Protein AF-A0A819PFB0-F1 (afdb_monomer_lite)

Radius of gyration: 27.91 Å; chains: 1; bounding box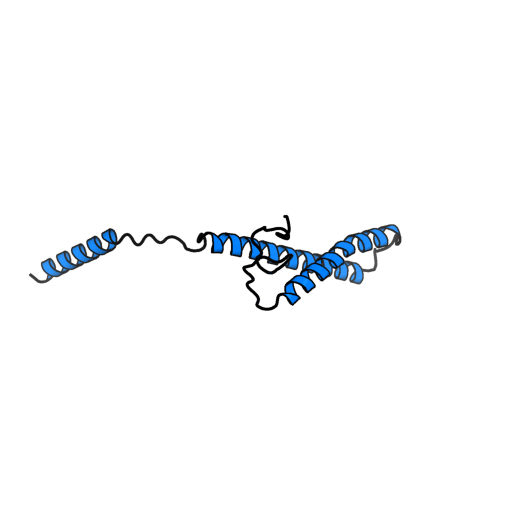: 42×42×91 Å

Sequence (121 aa):
MDWGFFDQHAGENWFLRDEIVYPRRLYYYLVIIINFFLRYSWIIRVYLYIQINYIEHLELIVFIFALLESLRRFIWNFFRLENEHLNNCGQFRAVRDISVNPRRLLISTTESEHLLNEHVS

Foldseek 3Di:
DPLQQCDVPCPPDNGDRVDDPDPDPVVVVVLVVLLVVLVCLVVVVVVCVVVPVDPVPCVVVVVVNVVSVVVSVVSVVVSVVVVVVCVCVVVVVVDPPPPPPVVVVVVVVVVVVVVVVVVVD

Secondary structure (DSSP, 8-state):
---STT-TT--S-TTS-S--SSS-HHHHHHHHHHHHHHTTHHHHHHHHHHH-S--TT-HHHHHHHHHHHHHHHHHHHHHHHHHHHHHHHTTTTTS------HHHHHHHHHHHHHHHHHHH-

pLDDT: mean 71.71, std 12.77, range [48.03, 91.12]

Structure (mmCIF, N/CA/C/O backbone):
data_AF-A0A819PFB0-F1
#
_entry.id   AF-A0A819PFB0-F1
#
loop_
_atom_site.group_PDB
_atom_site.id
_atom_site.type_symbol
_atom_site.label_atom_id
_atom_site.label_alt_id
_atom_site.label_comp_id
_atom_site.label_asym_id
_atom_site.label_entity_id
_atom_site.label_seq_id
_atom_site.pdbx_PDB_ins_code
_atom_site.Cartn_x
_atom_site.Cartn_y
_atom_site.Cartn_z
_atom_site.occupancy
_atom_site.B_iso_or_equiv
_atom_site.auth_seq_id
_atom_site.auth_comp_id
_atom_site.auth_asym_id
_atom_site.auth_atom_id
_atom_site.pdbx_PDB_model_num
ATOM 1 N N . MET A 1 1 ? 2.906 -13.594 6.620 1.00 48.12 1 MET A N 1
ATOM 2 C CA . MET A 1 1 ? 1.956 -12.586 7.127 1.00 48.12 1 MET A CA 1
ATOM 3 C C . MET A 1 1 ? 0.661 -12.857 6.425 1.00 48.12 1 MET A C 1
ATOM 5 O O . MET A 1 1 ? 0.484 -12.446 5.281 1.00 48.12 1 MET A O 1
ATOM 9 N N . ASP A 1 2 ? -0.170 -13.642 7.083 1.00 48.34 2 ASP A N 1
ATOM 10 C CA . ASP A 1 2 ? -1.516 -13.895 6.611 1.00 48.34 2 ASP A CA 1
ATOM 11 C C . ASP A 1 2 ? -2.272 -12.584 6.785 1.00 48.34 2 ASP A C 1
ATOM 13 O O . ASP A 1 2 ? -2.147 -11.921 7.813 1.00 48.34 2 ASP A O 1
ATOM 17 N N . TRP A 1 3 ? -2.965 -12.141 5.743 1.00 57.62 3 TRP A N 1
ATOM 18 C CA . TRP A 1 3 ? -3.581 -10.811 5.670 1.00 57.62 3 TRP A CA 1
ATOM 19 C C . TRP A 1 3 ? -4.743 -10.626 6.669 1.00 57.62 3 TRP A C 1
ATOM 21 O O . TRP A 1 3 ? -5.515 -9.686 6.542 1.00 57.62 3 TRP A O 1
ATOM 31 N N . GLY A 1 4 ? -4.924 -11.537 7.631 1.00 54.62 4 GLY A N 1
ATOM 32 C CA . GLY A 1 4 ? -6.074 -11.531 8.534 1.00 54.62 4 GLY A CA 1
ATOM 33 C C . GLY A 1 4 ? -7.410 -11.719 7.811 1.00 54.62 4 GLY A C 1
ATOM 34 O O . GLY A 1 4 ? -8.452 -11.512 8.416 1.00 54.62 4 GLY A O 1
ATOM 35 N N . PHE A 1 5 ? -7.397 -12.136 6.537 1.00 53.53 5 PHE A N 1
ATOM 36 C CA . PHE A 1 5 ? -8.594 -12.308 5.704 1.00 53.53 5 PHE A CA 1
ATOM 37 C C . PHE A 1 5 ? -9.577 -13.374 6.207 1.00 53.53 5 PHE A C 1
ATOM 39 O O . PHE A 1 5 ? -10.648 -13.522 5.634 1.00 53.53 5 PHE A O 1
ATOM 46 N N . PHE A 1 6 ? -9.224 -14.110 7.260 1.00 50.09 6 PHE A N 1
ATOM 47 C CA . PHE A 1 6 ? -10.015 -15.204 7.815 1.00 50.09 6 PHE A CA 1
ATOM 48 C C . PHE A 1 6 ? -10.021 -15.177 9.345 1.00 50.09 6 PHE A C 1
ATOM 50 O O . PHE A 1 6 ? -9.941 -16.222 9.986 1.00 50.09 6 PHE A O 1
ATOM 57 N N . ASP A 1 7 ? -10.069 -13.989 9.949 1.00 52.03 7 ASP A N 1
ATOM 58 C CA . ASP A 1 7 ? -10.326 -13.917 11.385 1.00 52.03 7 ASP A CA 1
ATOM 59 C C . ASP A 1 7 ? -11.805 -14.259 11.632 1.00 52.03 7 ASP A C 1
ATOM 61 O O . ASP A 1 7 ? -12.710 -13.589 11.137 1.00 52.03 7 ASP A O 1
ATOM 65 N N . GLN A 1 8 ? -12.054 -15.344 12.366 1.00 50.16 8 GLN A N 1
ATOM 66 C CA . GLN A 1 8 ? -13.384 -15.944 12.571 1.00 50.16 8 GLN A CA 1
ATOM 67 C C . GLN A 1 8 ? -14.339 -15.062 13.407 1.00 50.16 8 GLN A C 1
ATOM 69 O O . GLN A 1 8 ? -15.493 -15.426 13.613 1.00 50.16 8 GLN A O 1
ATOM 74 N N . HIS A 1 9 ? -13.846 -13.910 13.873 1.00 48.03 9 HIS A N 1
ATOM 75 C CA . HIS A 1 9 ? -14.554 -12.879 14.635 1.00 48.03 9 HIS A CA 1
ATOM 76 C C . HIS A 1 9 ? -14.764 -11.586 13.820 1.00 48.03 9 HIS A C 1
ATOM 78 O O . HIS A 1 9 ? -14.856 -10.506 14.392 1.00 48.03 9 HIS A O 1
ATOM 84 N N . ALA A 1 10 ? -14.780 -11.658 12.487 1.00 51.56 10 ALA A N 1
ATOM 85 C CA . ALA A 1 10 ? -15.223 -10.556 11.637 1.00 51.56 10 ALA A CA 1
ATOM 86 C C . ALA A 1 10 ? -16.752 -10.624 11.514 1.00 51.56 10 ALA A C 1
ATOM 88 O O . ALA A 1 10 ? -17.251 -11.476 10.788 1.00 51.56 10 ALA A O 1
ATOM 89 N N . GLY A 1 11 ? -17.496 -9.790 12.244 1.00 59.19 11 GLY A N 1
ATOM 90 C CA . GLY A 1 11 ? -18.961 -9.800 12.294 1.00 59.19 11 GLY A CA 1
ATOM 91 C C . GLY A 1 11 ? -19.648 -9.760 10.920 1.00 59.19 11 GLY A C 1
ATOM 92 O O . GLY A 1 11 ? -19.948 -10.793 10.331 1.00 59.19 11 GLY A O 1
ATOM 93 N N . GLU A 1 12 ? -19.962 -8.569 10.397 1.00 53.50 12 GLU A N 1
ATOM 94 C CA . GLU A 1 12 ? -20.710 -8.414 9.126 1.00 53.50 12 GLU A CA 1
ATOM 95 C C . GLU A 1 12 ? -19.815 -8.309 7.875 1.00 53.50 12 GLU A C 1
ATOM 97 O O . GLU A 1 12 ? -20.304 -8.189 6.749 1.00 53.50 12 GLU A O 1
ATOM 102 N N . ASN A 1 13 ? -18.493 -8.304 8.041 1.00 51.66 13 ASN A N 1
ATOM 103 C CA . ASN A 1 13 ? -17.553 -8.076 6.949 1.00 51.66 13 ASN A CA 1
ATOM 104 C C . ASN A 1 13 ? -16.909 -9.388 6.506 1.00 51.66 13 ASN A C 1
ATOM 106 O O . ASN A 1 13 ? -16.040 -9.914 7.187 1.00 51.66 13 ASN A O 1
ATOM 110 N N . TRP A 1 14 ? -17.265 -9.858 5.307 1.00 48.69 14 TRP A N 1
ATOM 111 C CA . TRP A 1 14 ? -16.816 -11.146 4.751 1.00 48.69 14 TRP A CA 1
ATOM 112 C C . TRP A 1 14 ? -15.276 -11.300 4.683 1.00 48.69 14 TRP A C 1
ATOM 114 O O . TRP A 1 14 ? -14.782 -12.417 4.621 1.00 48.69 14 TRP A O 1
ATOM 124 N N . PHE A 1 15 ? -14.492 -10.215 4.728 1.00 54.66 15 PHE A N 1
ATOM 125 C CA . PHE A 1 15 ? -13.024 -10.278 4.626 1.00 54.66 15 PHE A CA 1
ATOM 126 C C . PHE A 1 15 ? -12.268 -9.163 5.377 1.00 54.66 15 PHE A C 1
ATOM 128 O O . PHE A 1 15 ? -11.065 -9.006 5.182 1.00 54.66 15 PHE A O 1
ATOM 135 N N . LEU A 1 16 ? -12.938 -8.351 6.203 1.00 57.59 16 LEU A N 1
ATOM 136 C CA . LEU A 1 16 ? -12.322 -7.195 6.874 1.00 57.59 16 LEU A CA 1
ATOM 137 C C . LEU A 1 16 ? -12.471 -7.318 8.395 1.00 57.59 16 LEU A C 1
ATOM 139 O O . LEU A 1 16 ? -13.555 -7.645 8.867 1.00 57.59 16 LEU A O 1
ATOM 143 N N . ARG A 1 17 ? -11.398 -7.030 9.146 1.00 61.28 17 ARG A N 1
ATOM 144 C CA . ARG A 1 17 ? -11.392 -7.000 10.622 1.00 61.28 17 ARG A CA 1
ATOM 145 C C . ARG A 1 17 ? -12.481 -6.040 11.141 1.00 61.28 17 ARG A C 1
ATOM 147 O O . ARG A 1 17 ? -12.718 -5.002 10.524 1.00 61.28 17 ARG A O 1
ATOM 154 N N . ASP A 1 18 ? -13.128 -6.386 12.257 1.00 53.66 18 ASP A N 1
ATOM 155 C CA . ASP A 1 18 ? -14.240 -5.598 12.824 1.00 53.66 18 ASP A CA 1
ATOM 156 C C . ASP A 1 18 ? -13.803 -4.223 13.353 1.00 53.66 18 ASP A C 1
ATOM 158 O O . ASP A 1 18 ? -14.533 -3.240 13.216 1.00 53.66 18 ASP A O 1
ATOM 162 N N . GLU A 1 19 ? -12.584 -4.122 13.887 1.00 55.34 19 GLU A N 1
ATOM 163 C CA . GLU A 1 19 ? -11.995 -2.844 14.280 1.00 55.34 19 GLU A CA 1
ATOM 164 C C . GLU A 1 19 ? -11.251 -2.213 13.103 1.00 55.34 19 GLU A C 1
ATOM 166 O O . GLU A 1 19 ? -10.138 -2.606 12.750 1.00 55.34 19 GLU A O 1
ATOM 171 N N . ILE A 1 20 ? -11.892 -1.221 12.490 1.00 63.09 20 ILE A N 1
ATOM 172 C CA . ILE A 1 20 ? -11.338 -0.407 11.409 1.00 63.09 20 ILE A CA 1
ATOM 173 C C . ILE A 1 20 ? -11.148 1.022 11.909 1.00 63.09 20 ILE A C 1
ATOM 175 O O . ILE A 1 20 ? -12.100 1.671 12.336 1.00 63.09 20 ILE A O 1
ATOM 179 N N . VAL A 1 21 ? -9.923 1.545 11.791 1.00 62.34 21 VAL A N 1
ATOM 180 C CA . VAL A 1 21 ? -9.589 2.933 12.172 1.00 62.34 21 VAL A CA 1
ATOM 181 C C . VAL A 1 21 ? -10.276 3.952 11.250 1.00 62.34 21 VAL A C 1
ATOM 183 O O . VAL A 1 21 ? -10.553 5.083 11.649 1.00 62.34 21 VAL A O 1
ATOM 186 N N . TYR A 1 22 ? -10.591 3.552 10.012 1.00 58.06 22 TYR A N 1
ATOM 187 C CA . TYR A 1 22 ? -11.188 4.420 8.997 1.00 58.06 22 TYR A CA 1
ATOM 188 C C . TYR A 1 22 ? -12.652 4.059 8.698 1.00 58.06 22 TYR A C 1
ATOM 190 O O . TYR A 1 22 ? -12.963 2.891 8.462 1.00 58.06 22 TYR A O 1
ATOM 198 N N . PRO A 1 23 ? -13.550 5.056 8.576 1.00 57.78 23 PRO A N 1
ATOM 199 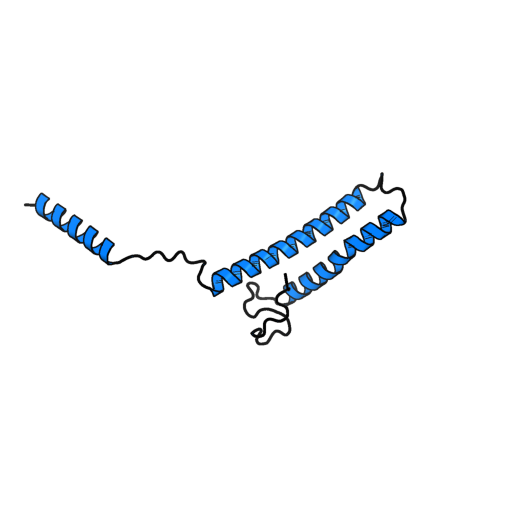C CA . PRO A 1 23 ? -14.994 4.828 8.463 1.00 57.78 23 PRO A CA 1
ATOM 200 C C . PRO A 1 23 ? -15.445 4.244 7.112 1.00 57.78 23 PRO A C 1
ATOM 202 O O . PRO A 1 23 ? -16.549 3.712 7.005 1.00 57.78 23 PRO A O 1
ATOM 205 N N . ARG A 1 24 ? -14.624 4.330 6.051 1.00 67.00 24 ARG A N 1
ATOM 206 C CA . ARG A 1 24 ? -14.985 3.857 4.700 1.00 67.00 24 ARG A CA 1
ATOM 207 C C . ARG A 1 24 ? -14.246 2.574 4.322 1.00 67.00 24 ARG A C 1
ATOM 209 O O . ARG A 1 24 ? -13.103 2.609 3.874 1.00 67.00 24 ARG A O 1
ATOM 216 N N . ARG A 1 25 ? -14.978 1.456 4.363 1.00 68.19 25 ARG A N 1
ATOM 217 C CA . ARG A 1 25 ? -14.526 0.109 3.950 1.00 68.19 25 ARG A CA 1
ATOM 218 C C . ARG A 1 25 ? -14.000 0.060 2.505 1.00 68.19 25 ARG A C 1
ATOM 220 O O . ARG A 1 25 ? -13.095 -0.708 2.203 1.00 68.19 25 ARG A O 1
ATOM 227 N N . LEU A 1 26 ? -14.515 0.919 1.618 1.00 73.06 26 LEU A N 1
ATOM 228 C CA . LEU A 1 26 ? -14.104 0.994 0.208 1.00 73.06 26 LEU A CA 1
ATOM 229 C C . LEU A 1 26 ? -12.603 1.251 0.019 1.00 73.06 26 LEU A C 1
ATOM 231 O O . LEU A 1 26 ? -12.011 0.689 -0.898 1.00 73.06 26 LEU A O 1
ATOM 235 N N . TYR A 1 27 ? -11.980 2.067 0.875 1.00 76.31 27 TYR A N 1
ATOM 236 C CA . TYR A 1 27 ? -10.550 2.357 0.745 1.00 76.31 27 TYR A CA 1
ATOM 237 C C . TYR A 1 27 ? -9.702 1.102 0.943 1.00 76.31 27 TYR A C 1
ATOM 239 O O . TYR A 1 27 ? -8.773 0.878 0.174 1.00 76.31 27 TYR A O 1
ATOM 247 N N . TYR A 1 28 ? -10.067 0.236 1.889 1.00 77.00 28 TYR A N 1
ATOM 248 C CA . TYR A 1 28 ? -9.367 -1.028 2.106 1.00 77.00 28 TYR A CA 1
ATOM 249 C C . TYR A 1 28 ? -9.445 -1.934 0.881 1.00 77.00 28 TYR A C 1
ATOM 251 O O . TYR A 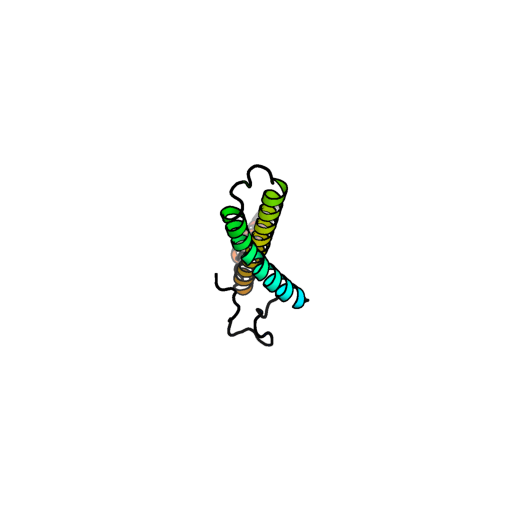1 28 ? -8.415 -2.408 0.409 1.00 77.00 28 TYR A O 1
ATOM 259 N N . TYR A 1 29 ? -10.638 -2.117 0.309 1.00 78.94 29 TYR A N 1
ATOM 260 C CA . TYR A 1 29 ? -10.800 -2.937 -0.893 1.00 78.94 29 TYR A CA 1
ATOM 261 C C . TYR A 1 29 ? -10.030 -2.373 -2.092 1.00 78.94 29 TYR A C 1
ATOM 263 O O . TYR A 1 29 ? -9.366 -3.128 -2.799 1.00 78.94 29 TYR A O 1
ATOM 271 N N . LEU A 1 30 ? -10.042 -1.050 -2.290 1.00 83.38 30 LEU A N 1
ATOM 272 C CA . LEU A 1 30 ? -9.245 -0.408 -3.337 1.00 83.38 30 LEU A CA 1
ATOM 273 C C . LEU A 1 30 ? -7.747 -0.645 -3.134 1.00 83.38 30 LEU A C 1
ATOM 275 O O . LEU A 1 30 ? -7.058 -1.018 -4.078 1.00 83.38 30 LEU A O 1
ATOM 279 N N . VAL A 1 31 ? -7.238 -0.480 -1.913 1.00 82.69 31 VAL A N 1
ATOM 280 C CA . VAL A 1 31 ? -5.817 -0.689 -1.614 1.00 82.69 31 VAL A CA 1
ATOM 281 C C . VAL A 1 31 ? -5.423 -2.162 -1.777 1.00 82.69 31 VAL A C 1
ATOM 283 O O . VAL A 1 31 ? -4.353 -2.441 -2.317 1.00 82.69 31 VAL A O 1
ATOM 286 N N . ILE A 1 32 ? -6.282 -3.109 -1.387 1.00 80.56 32 ILE A N 1
ATOM 287 C CA . ILE A 1 32 ? -6.078 -4.550 -1.612 1.00 80.56 32 ILE A CA 1
ATOM 288 C C . ILE A 1 32 ? -5.943 -4.844 -3.112 1.00 80.56 32 ILE A C 1
ATOM 290 O O . ILE A 1 32 ? -4.985 -5.501 -3.527 1.00 80.56 32 ILE A O 1
ATOM 294 N N . ILE A 1 33 ? -6.862 -4.316 -3.926 1.00 84.56 33 ILE A N 1
ATOM 295 C CA . ILE A 1 33 ? -6.859 -4.484 -5.384 1.00 84.56 33 ILE A CA 1
ATOM 296 C C . ILE A 1 33 ? -5.603 -3.849 -6.001 1.00 84.56 33 ILE A C 1
ATOM 298 O O . ILE A 1 33 ? -4.912 -4.483 -6.798 1.00 84.56 33 ILE A O 1
ATOM 302 N N . ILE A 1 34 ? -5.253 -2.624 -5.600 1.00 85.69 34 ILE A N 1
ATOM 303 C CA . ILE A 1 34 ? -4.050 -1.925 -6.073 1.00 85.69 34 ILE A CA 1
ATOM 304 C C . ILE A 1 34 ? -2.785 -2.712 -5.707 1.00 85.69 34 ILE A C 1
ATOM 306 O O . ILE A 1 34 ? -1.923 -2.918 -6.560 1.00 85.69 34 ILE A O 1
ATOM 310 N N . ASN A 1 35 ? -2.675 -3.202 -4.471 1.00 84.75 35 ASN A N 1
ATOM 311 C CA . ASN A 1 35 ? -1.540 -4.011 -4.028 1.00 84.75 35 ASN A CA 1
ATOM 312 C C . ASN A 1 35 ? -1.428 -5.319 -4.827 1.00 84.75 35 ASN A C 1
ATOM 314 O O . ASN A 1 35 ? -0.321 -5.729 -5.179 1.00 84.75 35 ASN A O 1
ATOM 318 N N . PHE A 1 36 ? -2.559 -5.950 -5.155 1.00 85.06 36 PHE A N 1
ATOM 319 C CA . PHE A 1 36 ? -2.591 -7.137 -6.006 1.00 85.06 36 PHE A CA 1
ATOM 320 C C . PHE A 1 36 ? -2.007 -6.845 -7.393 1.00 85.06 36 PHE A C 1
ATOM 322 O O . PHE A 1 36 ? -1.078 -7.532 -7.804 1.00 85.06 36 PHE A O 1
ATOM 329 N N . PHE A 1 37 ? -2.448 -5.784 -8.075 1.00 85.94 37 PHE A N 1
ATOM 330 C CA . PHE A 1 37 ? -1.905 -5.412 -9.388 1.00 85.94 37 PHE A CA 1
ATOM 331 C C . PHE A 1 37 ? -0.440 -4.960 -9.336 1.00 85.94 37 PHE A C 1
ATOM 333 O O . PHE A 1 37 ? 0.366 -5.385 -10.166 1.00 85.94 37 PHE A O 1
ATOM 340 N N . LEU A 1 38 ? -0.050 -4.176 -8.325 1.00 87.00 38 LEU A N 1
ATOM 341 C CA . LEU A 1 38 ? 1.348 -3.790 -8.105 1.00 87.00 38 LEU A CA 1
ATOM 342 C C . LEU A 1 38 ? 2.244 -5.012 -7.883 1.00 87.00 38 LEU A C 1
ATOM 344 O O . LEU A 1 38 ? 3.414 -4.989 -8.260 1.00 87.00 38 LEU A O 1
ATOM 348 N N . ARG A 1 39 ? 1.709 -6.114 -7.349 1.00 84.88 39 ARG A N 1
ATOM 349 C CA . ARG A 1 39 ? 2.435 -7.382 -7.224 1.00 84.88 39 ARG A CA 1
ATOM 350 C C . ARG A 1 39 ? 2.713 -8.054 -8.565 1.00 84.88 39 ARG A C 1
ATOM 352 O O . ARG A 1 39 ? 3.555 -8.929 -8.594 1.00 84.88 39 ARG A O 1
ATOM 359 N N . TYR A 1 40 ? 2.088 -7.673 -9.671 1.00 85.62 40 TYR A N 1
ATOM 360 C CA . TYR A 1 40 ? 2.459 -8.192 -10.994 1.00 85.62 40 TYR A CA 1
ATOM 361 C C . TYR A 1 40 ? 3.497 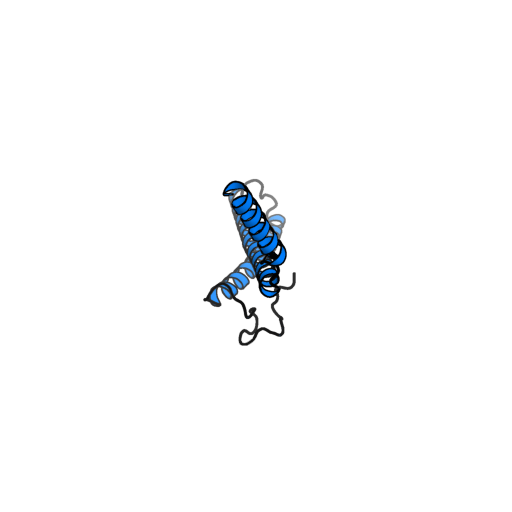-7.315 -11.700 1.00 85.62 40 TYR A C 1
ATOM 363 O O . TYR A 1 40 ? 4.090 -7.744 -12.690 1.00 85.62 40 TYR A O 1
ATOM 371 N N . SER A 1 41 ? 3.799 -6.128 -11.159 1.00 84.56 41 SER A N 1
ATOM 372 C CA . SER A 1 41 ? 4.809 -5.226 -11.726 1.00 84.56 41 SER A CA 1
ATOM 373 C C . SER A 1 41 ? 6.203 -5.864 -11.795 1.00 84.56 41 SER A C 1
ATOM 375 O O . SER A 1 41 ? 6.932 -5.620 -12.754 1.00 84.56 41 SER A O 1
ATOM 377 N N . TRP A 1 42 ? 6.559 -6.752 -10.853 1.00 83.56 42 TRP A N 1
ATOM 378 C CA . TRP A 1 42 ? 7.836 -7.475 -10.910 1.00 83.56 42 TRP A CA 1
ATOM 379 C C . TRP A 1 42 ? 7.904 -8.453 -12.089 1.00 83.56 42 TRP A C 1
ATOM 381 O O . TRP A 1 42 ? 8.967 -8.581 -12.689 1.00 83.56 42 TRP A O 1
ATOM 391 N N . ILE A 1 43 ? 6.791 -9.106 -12.452 1.00 86.69 43 ILE A N 1
ATOM 392 C CA . ILE A 1 43 ? 6.739 -10.028 -13.599 1.00 86.69 43 ILE A CA 1
ATOM 393 C C . ILE A 1 43 ? 6.941 -9.242 -14.885 1.00 86.69 43 ILE A C 1
ATOM 395 O O . ILE A 1 43 ? 7.736 -9.642 -15.728 1.00 86.69 43 ILE A O 1
ATOM 399 N N . ILE A 1 44 ? 6.276 -8.091 -15.002 1.00 84.25 44 ILE A N 1
ATOM 400 C CA . ILE A 1 44 ? 6.447 -7.183 -16.140 1.00 84.25 44 ILE A CA 1
ATOM 401 C C . ILE A 1 44 ? 7.910 -6.735 -16.232 1.00 84.25 44 ILE A C 1
ATOM 403 O O . ILE A 1 44 ? 8.497 -6.787 -17.308 1.00 84.25 44 ILE A O 1
ATOM 407 N N . ARG A 1 45 ? 8.534 -6.372 -15.103 1.00 82.62 45 ARG A N 1
ATOM 408 C CA . ARG A 1 45 ? 9.953 -5.994 -15.056 1.00 82.62 45 ARG A CA 1
ATOM 409 C C . ARG A 1 45 ? 10.874 -7.120 -15.538 1.00 82.62 45 ARG A C 1
ATOM 411 O O . ARG A 1 45 ? 11.786 -6.858 -16.313 1.00 82.62 45 ARG A O 1
ATOM 418 N N . VAL A 1 46 ? 10.639 -8.360 -15.101 1.00 84.19 46 VAL A N 1
ATOM 419 C CA . VAL A 1 46 ? 11.419 -9.540 -15.523 1.00 84.19 46 VAL A CA 1
ATOM 420 C C . VAL A 1 46 ? 11.203 -9.847 -17.005 1.00 84.19 46 VAL A C 1
ATOM 422 O O . VAL A 1 46 ? 12.167 -10.078 -17.727 1.00 84.19 46 VAL A O 1
ATOM 425 N N . TYR A 1 47 ? 9.959 -9.805 -17.478 1.00 85.56 47 TYR A N 1
ATOM 426 C CA . TYR A 1 47 ? 9.630 -10.011 -18.886 1.00 85.56 47 TYR A CA 1
ATOM 427 C C . TYR A 1 47 ? 10.329 -8.987 -19.791 1.00 85.56 47 TYR A C 1
ATOM 429 O O . TYR A 1 47 ? 10.959 -9.368 -20.777 1.00 85.56 47 TYR A O 1
ATOM 437 N N . LEU A 1 48 ? 10.276 -7.701 -19.424 1.00 81.94 48 LEU A N 1
ATOM 438 C CA . LEU A 1 48 ? 10.960 -6.633 -20.155 1.00 81.94 48 LEU A CA 1
ATOM 439 C C . LEU A 1 48 ? 12.477 -6.829 -20.158 1.00 81.94 48 LEU A C 1
ATOM 441 O O . LEU A 1 48 ? 13.096 -6.668 -21.203 1.00 81.94 48 LEU A O 1
ATOM 445 N N . TYR A 1 49 ? 13.060 -7.229 -19.026 1.00 79.50 49 TYR A N 1
ATOM 446 C CA . TYR A 1 49 ? 14.490 -7.521 -18.917 1.00 79.50 49 TYR A CA 1
ATOM 447 C C . TYR A 1 49 ? 14.943 -8.661 -19.845 1.00 79.50 49 TYR A C 1
ATOM 449 O O . TYR A 1 49 ? 16.027 -8.593 -20.409 1.00 79.50 49 TYR A O 1
ATOM 457 N N . ILE A 1 50 ? 14.114 -9.694 -20.034 1.00 81.44 50 ILE A N 1
ATOM 458 C CA . ILE A 1 50 ? 14.435 -10.842 -20.900 1.00 81.44 50 ILE A CA 1
ATOM 459 C C . ILE A 1 50 ? 14.269 -10.501 -22.388 1.00 81.44 50 ILE A C 1
ATOM 461 O O . ILE A 1 50 ? 15.063 -10.942 -23.212 1.00 81.44 50 ILE A O 1
ATOM 465 N N . GLN A 1 51 ? 13.217 -9.760 -22.751 1.00 76.31 51 GLN A N 1
ATOM 466 C CA . GLN A 1 51 ? 12.925 -9.434 -24.154 1.00 76.31 51 GLN A CA 1
ATOM 467 C C . GLN A 1 51 ? 13.810 -8.315 -24.700 1.00 76.31 51 GLN A C 1
ATOM 469 O O . GLN A 1 51 ? 14.162 -8.308 -25.878 1.00 76.31 51 GLN A O 1
ATOM 474 N N . ILE A 1 52 ? 14.159 -7.356 -23.850 1.00 66.94 52 ILE A N 1
ATOM 475 C CA . ILE A 1 52 ? 14.923 -6.182 -24.234 1.00 66.94 52 ILE A CA 1
ATOM 476 C C . ILE A 1 52 ? 16.328 -6.371 -23.662 1.00 66.94 52 ILE A C 1
ATOM 478 O O . ILE A 1 52 ? 16.606 -5.965 -22.540 1.00 66.94 52 ILE A O 1
ATOM 482 N N . ASN A 1 53 ? 17.229 -6.957 -24.460 1.00 62.31 53 ASN A N 1
ATOM 483 C CA . ASN A 1 53 ? 18.660 -7.139 -24.144 1.00 62.31 53 ASN A CA 1
ATOM 484 C C . ASN A 1 53 ? 19.423 -5.825 -23.828 1.00 62.31 53 ASN A C 1
ATOM 486 O O . ASN A 1 53 ? 20.628 -5.857 -23.609 1.00 62.31 53 ASN A O 1
ATOM 490 N N . TYR A 1 54 ? 18.749 -4.671 -23.825 1.00 58.38 54 TYR A N 1
ATOM 491 C CA . TYR A 1 54 ? 19.307 -3.337 -23.617 1.00 58.38 54 TYR A CA 1
ATOM 492 C C . TYR A 1 54 ? 18.301 -2.448 -22.861 1.00 58.38 54 TYR A C 1
ATOM 494 O O . TYR A 1 54 ? 17.539 -1.694 -23.462 1.00 58.38 54 TYR A O 1
ATOM 502 N N . ILE A 1 55 ? 18.290 -2.517 -21.526 1.00 59.53 55 ILE A N 1
ATOM 503 C CA . ILE A 1 55 ? 17.641 -1.498 -20.665 1.00 59.53 55 ILE A CA 1
ATOM 504 C C . ILE A 1 55 ? 18.674 -0.457 -20.178 1.00 59.53 55 ILE A C 1
ATOM 506 O O . ILE A 1 55 ? 18.368 0.408 -19.369 1.00 59.53 55 ILE A O 1
ATOM 510 N N . GLU A 1 56 ? 19.888 -0.460 -20.732 1.00 58.22 56 GLU A N 1
ATOM 511 C CA . GLU A 1 56 ? 20.979 0.461 -20.363 1.00 58.22 56 GLU A CA 1
ATOM 512 C C . GLU A 1 56 ? 20.623 1.962 -20.527 1.00 58.22 56 GLU A C 1
ATOM 514 O O . GLU A 1 56 ? 21.325 2.817 -19.998 1.00 58.22 56 GLU A O 1
ATOM 519 N N . HIS A 1 57 ? 19.541 2.321 -21.241 1.00 58.66 57 HIS A N 1
ATOM 520 C CA . HIS A 1 57 ? 19.201 3.723 -21.548 1.00 58.66 57 HIS A CA 1
ATOM 521 C C . HIS A 1 57 ? 17.774 4.159 -21.194 1.00 58.66 57 HIS A C 1
ATOM 523 O O . HIS A 1 57 ? 17.305 5.185 -21.688 1.00 58.66 57 HIS A O 1
ATOM 529 N N . LEU A 1 58 ? 17.064 3.423 -20.333 1.00 73.69 58 LEU A N 1
ATOM 530 C CA . LEU A 1 58 ? 15.682 3.764 -19.977 1.00 73.69 58 LEU A CA 1
ATOM 531 C C . LEU A 1 58 ? 15.496 3.994 -18.474 1.00 73.69 58 LEU A C 1
ATOM 533 O O . LEU A 1 58 ? 14.611 3.424 -17.834 1.00 73.69 58 LEU A O 1
ATOM 537 N N . GLU A 1 59 ? 16.322 4.894 -17.938 1.00 81.75 59 GLU A N 1
ATOM 538 C CA . GLU A 1 59 ? 16.316 5.382 -16.550 1.00 81.75 59 GLU A CA 1
ATOM 539 C C . GLU A 1 59 ? 14.911 5.728 -16.034 1.00 81.75 59 GLU A C 1
ATOM 541 O O . GLU A 1 59 ? 14.555 5.426 -14.897 1.00 81.75 59 GLU A O 1
ATOM 546 N N . LEU A 1 60 ? 14.057 6.296 -16.893 1.00 84.06 60 LEU A N 1
ATOM 547 C CA . LEU A 1 60 ? 12.681 6.646 -16.540 1.00 84.06 60 LEU A CA 1
ATOM 548 C C . LEU A 1 60 ? 11.816 5.412 -16.236 1.00 84.06 60 LEU A C 1
ATOM 550 O O . LEU A 1 60 ? 11.031 5.438 -15.291 1.00 84.06 60 LEU A O 1
ATOM 554 N N . ILE A 1 61 ? 11.970 4.315 -16.984 1.00 83.56 61 ILE A N 1
ATOM 555 C CA . ILE A 1 61 ? 11.234 3.075 -16.705 1.00 83.56 61 ILE A CA 1
ATOM 556 C C . ILE A 1 61 ? 11.730 2.442 -15.406 1.00 83.56 61 ILE A C 1
ATOM 558 O O . ILE A 1 61 ? 10.917 2.015 -14.584 1.00 83.56 61 ILE A O 1
ATOM 562 N N . VAL A 1 62 ? 13.046 2.426 -15.184 1.00 83.56 62 VAL A N 1
ATOM 563 C CA . VAL A 1 62 ? 13.639 1.923 -13.937 1.00 83.56 62 VAL A CA 1
ATOM 564 C C . VAL A 1 62 ? 13.127 2.728 -12.740 1.00 83.56 62 VAL A C 1
ATOM 566 O O . VAL A 1 62 ? 12.680 2.138 -11.754 1.00 83.56 62 VAL A O 1
ATOM 569 N N . PHE A 1 63 ? 13.103 4.057 -12.852 1.00 88.38 63 PHE A N 1
ATOM 570 C CA . PHE A 1 63 ? 12.565 4.952 -11.832 1.00 88.38 63 PHE A CA 1
ATOM 571 C C . PHE A 1 63 ? 11.080 4.688 -11.545 1.00 88.38 63 PHE A C 1
ATOM 573 O O . PHE A 1 63 ? 10.700 4.558 -10.381 1.00 88.38 63 PHE A O 1
ATOM 580 N N . ILE A 1 64 ? 10.240 4.539 -12.577 1.00 88.69 64 ILE A N 1
ATOM 581 C CA . ILE A 1 64 ? 8.812 4.229 -12.400 1.00 88.69 64 ILE A CA 1
ATOM 582 C C . ILE A 1 64 ? 8.635 2.897 -11.664 1.00 88.69 64 ILE A C 1
ATOM 584 O O . ILE A 1 64 ? 7.891 2.837 -10.687 1.00 88.69 64 ILE A O 1
ATOM 588 N N . PHE A 1 65 ? 9.333 1.833 -12.073 1.00 87.50 65 PHE A N 1
ATOM 589 C CA . PHE A 1 65 ? 9.239 0.544 -11.380 1.00 87.50 65 PHE A CA 1
ATOM 590 C C . PHE A 1 65 ? 9.754 0.615 -9.938 1.00 87.50 65 PHE A C 1
ATOM 592 O O . PHE A 1 65 ? 9.172 -0.020 -9.056 1.00 87.50 65 PHE A O 1
ATOM 599 N N 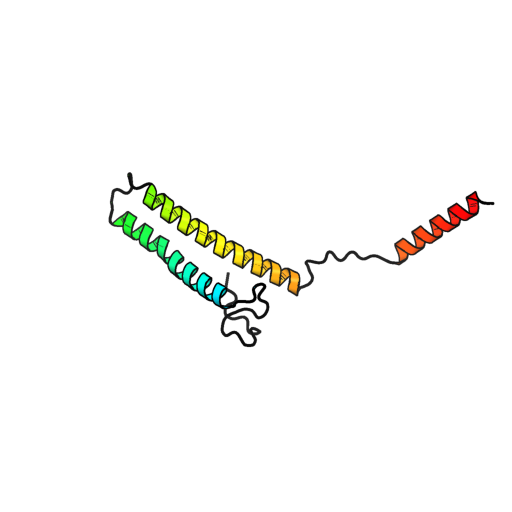. ALA A 1 66 ? 10.802 1.398 -9.673 1.00 87.31 66 ALA A N 1
ATOM 600 C CA . ALA A 1 66 ? 11.297 1.629 -8.319 1.00 87.31 66 ALA A CA 1
ATOM 601 C C . ALA A 1 66 ? 10.264 2.370 -7.453 1.00 87.31 66 ALA A C 1
ATOM 603 O O . ALA A 1 66 ? 10.040 1.989 -6.302 1.00 87.31 66 ALA A O 1
ATOM 604 N N . LEU A 1 67 ? 9.581 3.374 -8.011 1.00 91.12 67 LEU A N 1
ATOM 605 C CA . LEU A 1 67 ? 8.514 4.105 -7.329 1.00 91.12 67 LEU A CA 1
ATOM 606 C C . LEU A 1 67 ? 7.306 3.207 -7.034 1.00 91.12 67 LEU A C 1
ATOM 608 O O . LEU A 1 67 ? 6.805 3.206 -5.911 1.00 91.12 67 LEU A O 1
ATOM 612 N N . LEU A 1 68 ? 6.869 2.403 -8.009 1.00 89.88 68 LEU A N 1
ATOM 613 C CA . LEU A 1 68 ? 5.764 1.453 -7.841 1.00 89.88 68 LEU A CA 1
ATOM 614 C C . LEU A 1 68 ? 6.068 0.420 -6.747 1.00 89.88 68 LEU A C 1
ATOM 616 O O . LEU A 1 68 ? 5.219 0.138 -5.901 1.00 89.88 68 LEU A O 1
ATOM 620 N N . GLU A 1 69 ? 7.292 -0.107 -6.718 1.00 89.38 69 GLU A N 1
ATOM 621 C CA . GLU A 1 69 ? 7.736 -1.045 -5.683 1.00 89.38 69 GLU A CA 1
ATOM 622 C C . GLU A 1 69 ? 7.846 -0.371 -4.304 1.00 89.38 69 GLU A C 1
ATOM 624 O O . GLU A 1 69 ? 7.464 -0.968 -3.294 1.00 89.38 69 GLU A O 1
ATOM 629 N N . SER A 1 70 ? 8.311 0.881 -4.250 1.00 90.69 70 SER A N 1
ATOM 630 C CA . SER A 1 70 ? 8.354 1.678 -3.019 1.00 90.69 70 SER A CA 1
ATOM 631 C C . SER A 1 70 ? 6.952 1.895 -2.439 1.00 90.69 70 SER A C 1
ATOM 633 O O . SER A 1 70 ? 6.711 1.588 -1.269 1.00 90.69 70 SER A O 1
ATOM 635 N N . LEU A 1 71 ? 5.988 2.314 -3.267 1.00 89.12 71 LEU A N 1
ATOM 636 C CA . LEU A 1 71 ? 4.589 2.487 -2.863 1.00 89.12 71 LEU A CA 1
ATOM 637 C C . LEU A 1 71 ? 3.969 1.174 -2.372 1.00 89.12 71 LEU A C 1
ATOM 639 O O . LEU A 1 71 ? 3.306 1.152 -1.336 1.00 89.12 71 LEU A O 1
ATOM 643 N N . ARG A 1 72 ? 4.237 0.054 -3.054 1.00 87.94 72 ARG A N 1
ATOM 644 C CA . ARG A 1 72 ? 3.777 -1.274 -2.624 1.00 87.94 72 ARG A CA 1
ATOM 645 C C . ARG A 1 72 ? 4.310 -1.637 -1.233 1.00 87.94 72 ARG A C 1
ATOM 647 O O . ARG A 1 72 ? 3.571 -2.165 -0.401 1.00 87.94 72 ARG A O 1
ATOM 654 N N . ARG A 1 73 ? 5.588 -1.354 -0.955 1.00 88.19 73 ARG A N 1
ATOM 655 C CA . ARG A 1 73 ? 6.194 -1.572 0.371 1.00 88.19 73 ARG A CA 1
ATOM 656 C C . ARG A 1 73 ? 5.605 -0.650 1.424 1.00 88.19 73 ARG A C 1
ATOM 658 O O . ARG A 1 73 ? 5.384 -1.100 2.541 1.00 88.19 73 ARG A O 1
ATOM 665 N N . PHE A 1 74 ? 5.332 0.601 1.072 1.00 88.31 74 PHE A N 1
ATOM 666 C CA . PHE A 1 74 ? 4.702 1.555 1.974 1.00 88.31 74 PHE A CA 1
ATOM 667 C C . PHE A 1 74 ? 3.306 1.086 2.397 1.00 88.31 74 PHE A C 1
ATOM 669 O O . PHE A 1 74 ? 3.038 0.997 3.591 1.00 88.31 74 PHE A O 1
ATOM 676 N N . ILE A 1 75 ? 2.468 0.679 1.437 1.00 85.62 75 ILE A N 1
ATOM 677 C CA . ILE A 1 75 ? 1.141 0.098 1.695 1.00 85.62 75 ILE A CA 1
ATOM 678 C C . ILE A 1 75 ? 1.256 -1.112 2.628 1.00 85.62 75 ILE A C 1
ATOM 680 O O . ILE A 1 75 ? 0.545 -1.218 3.624 1.00 85.62 75 ILE A O 1
ATOM 684 N N . TRP A 1 76 ? 2.187 -2.018 2.330 1.00 83.19 76 TRP A N 1
ATOM 685 C CA . TRP A 1 76 ? 2.405 -3.209 3.142 1.00 83.19 76 TRP A CA 1
ATOM 686 C C . TRP A 1 76 ? 2.859 -2.894 4.574 1.00 83.19 76 TRP A C 1
ATOM 688 O O . TRP A 1 76 ? 2.357 -3.478 5.534 1.00 83.19 76 TRP A O 1
ATOM 698 N N . ASN A 1 77 ? 3.805 -1.969 4.725 1.00 87.00 77 ASN A N 1
ATOM 699 C CA . ASN A 1 77 ? 4.302 -1.539 6.028 1.00 87.00 77 ASN A CA 1
ATOM 700 C C . ASN A 1 77 ? 3.216 -0.827 6.839 1.00 87.00 77 ASN A C 1
ATOM 702 O O . ASN A 1 77 ? 3.143 -1.045 8.044 1.00 87.00 77 ASN A O 1
ATOM 706 N N . PHE A 1 78 ? 2.356 -0.036 6.192 1.00 84.69 78 PHE A N 1
ATOM 707 C CA . PHE A 1 78 ? 1.221 0.610 6.844 1.00 84.69 78 PHE A CA 1
ATOM 708 C C . PHE A 1 78 ? 0.259 -0.418 7.444 1.00 84.69 78 PHE A C 1
ATOM 710 O O . PHE A 1 78 ? -0.024 -0.354 8.635 1.00 84.69 78 PHE A O 1
ATOM 717 N N . PHE A 1 79 ? -0.162 -1.424 6.671 1.00 78.44 79 PHE A N 1
ATOM 718 C CA . PHE A 1 79 ? -1.036 -2.481 7.195 1.00 78.44 79 PHE A CA 1
ATOM 719 C C . PHE A 1 79 ? -0.383 -3.304 8.302 1.00 78.44 79 PHE A C 1
ATOM 721 O O . PHE A 1 79 ? -1.056 -3.736 9.233 1.00 78.44 79 PHE A O 1
ATOM 728 N N . ARG A 1 80 ? 0.933 -3.529 8.229 1.00 82.12 80 ARG A N 1
ATOM 729 C CA . ARG A 1 80 ? 1.666 -4.185 9.316 1.00 82.12 80 ARG A CA 1
ATOM 730 C C . ARG A 1 80 ? 1.614 -3.354 10.594 1.00 82.12 80 ARG A C 1
ATOM 732 O O . ARG A 1 80 ? 1.328 -3.913 11.648 1.00 82.12 80 ARG A O 1
ATOM 739 N N . LEU A 1 81 ? 1.913 -2.061 10.481 1.00 83.94 81 LEU A N 1
ATOM 740 C CA . LEU A 1 81 ? 1.884 -1.125 11.599 1.00 83.94 81 LEU A CA 1
ATOM 741 C C . LEU A 1 81 ? 0.483 -1.066 12.205 1.00 83.94 81 LEU A C 1
ATOM 743 O O . LEU A 1 81 ? 0.340 -1.140 13.416 1.00 83.94 81 LEU A O 1
ATOM 747 N N . GLU A 1 82 ? -0.546 -0.976 11.366 1.00 80.69 82 GLU A N 1
ATOM 748 C CA . GLU A 1 82 ? -1.940 -0.999 11.795 1.00 80.69 82 GLU A CA 1
ATOM 749 C C . GLU A 1 82 ? -2.277 -2.303 12.526 1.00 80.69 82 GLU A C 1
ATOM 751 O O . GLU A 1 82 ? -2.824 -2.264 13.624 1.00 80.69 82 GLU A O 1
ATOM 756 N N . ASN A 1 83 ? -1.899 -3.458 11.971 1.00 77.69 83 ASN A N 1
ATOM 757 C CA . ASN A 1 83 ? -2.148 -4.749 12.605 1.00 77.69 83 ASN A CA 1
ATOM 758 C C . ASN A 1 83 ? -1.433 -4.874 13.960 1.00 77.69 83 ASN A C 1
ATOM 760 O O . ASN A 1 83 ? -1.989 -5.427 14.905 1.00 77.69 83 ASN A O 1
ATOM 764 N N . GLU A 1 84 ? -0.213 -4.351 14.071 1.00 81.25 84 GLU A N 1
ATOM 765 C CA . GLU A 1 84 ? 0.520 -4.280 15.334 1.00 81.25 84 GLU A CA 1
ATOM 766 C C . GLU A 1 84 ? -0.143 -3.312 16.324 1.00 81.25 84 GLU A C 1
ATOM 768 O O . GLU A 1 84 ? -0.317 -3.658 17.493 1.00 81.25 84 GLU A O 1
ATOM 773 N N . HIS A 1 85 ? -0.580 -2.139 15.861 1.00 78.06 85 HIS A N 1
ATOM 774 C CA . HIS A 1 85 ? -1.305 -1.167 16.675 1.00 78.06 85 HIS A CA 1
ATOM 775 C C . HIS A 1 85 ? -2.604 -1.744 17.226 1.00 78.06 85 HIS A C 1
ATOM 777 O O . HIS A 1 85 ? -2.826 -1.661 18.429 1.00 78.06 85 HIS A O 1
ATOM 783 N N . LEU A 1 86 ? -3.428 -2.368 16.384 1.00 71.94 86 LEU A N 1
ATOM 784 C CA . LEU A 1 86 ? -4.680 -2.996 16.804 1.00 71.94 86 LEU A CA 1
ATOM 785 C C . LEU A 1 86 ? -4.425 -4.146 17.781 1.00 71.94 86 LEU A C 1
ATOM 787 O O . LEU A 1 86 ? -5.088 -4.232 18.810 1.00 71.94 86 LEU A O 1
ATOM 791 N N . ASN A 1 87 ? -3.417 -4.984 17.529 1.00 73.00 87 ASN A N 1
ATOM 792 C CA . ASN A 1 87 ? -3.057 -6.066 18.445 1.00 73.00 87 ASN A CA 1
ATOM 793 C C . ASN A 1 87 ? -2.564 -5.545 19.810 1.00 73.00 87 ASN A C 1
ATOM 795 O O . ASN A 1 87 ? -2.863 -6.132 20.849 1.00 73.00 87 ASN A O 1
ATOM 799 N N . ASN A 1 88 ? -1.822 -4.437 19.828 1.00 74.25 88 ASN A N 1
ATOM 800 C CA . ASN A 1 88 ? -1.330 -3.823 21.061 1.00 74.25 88 ASN A CA 1
ATOM 801 C C . ASN A 1 88 ? -2.433 -3.064 21.820 1.00 74.25 88 ASN A C 1
ATOM 803 O O . ASN A 1 88 ? -2.485 -3.147 23.050 1.00 74.25 88 ASN A O 1
ATOM 807 N N . CYS A 1 89 ? -3.330 -2.370 21.112 1.00 67.00 89 CYS A N 1
ATOM 808 C CA . CYS A 1 89 ? -4.479 -1.666 21.686 1.00 67.00 89 CYS A CA 1
ATOM 809 C C . CYS A 1 89 ? -5.544 -2.639 22.217 1.00 67.00 89 CYS A C 1
ATOM 811 O O . CYS A 1 89 ? -5.982 -2.480 23.352 1.00 67.00 89 CYS A O 1
ATOM 813 N N . GLY A 1 90 ? -5.884 -3.696 21.470 1.00 62.75 90 GLY A N 1
ATOM 814 C CA . GLY A 1 90 ? -6.860 -4.717 21.880 1.00 62.75 90 GLY A CA 1
ATOM 815 C C . GLY A 1 90 ? -6.404 -5.596 23.053 1.00 62.75 90 GLY A C 1
ATOM 816 O O . GLY A 1 90 ? -7.207 -6.292 23.665 1.00 62.75 90 GLY A O 1
ATOM 817 N N . GLN A 1 91 ? -5.115 -5.557 23.397 1.00 63.84 91 GLN A N 1
ATOM 818 C CA . GLN A 1 91 ? -4.533 -6.248 24.553 1.00 63.84 91 GLN A CA 1
ATOM 819 C C . GLN A 1 91 ? -4.173 -5.280 25.696 1.00 63.84 91 GLN A C 1
ATOM 821 O O . GLN A 1 91 ? -3.460 -5.678 26.613 1.00 63.84 91 GLN A O 1
ATOM 826 N N . PHE A 1 92 ? -4.594 -4.007 25.620 1.00 54.06 92 PHE A N 1
ATOM 827 C CA . PHE A 1 92 ? -4.268 -2.931 26.573 1.00 54.06 92 PHE A CA 1
ATOM 828 C C . PHE A 1 92 ? -2.762 -2.723 26.838 1.00 54.06 92 PHE A C 1
ATOM 830 O O . PHE A 1 92 ? -2.380 -2.007 27.758 1.00 54.06 92 PHE A O 1
ATOM 837 N N . ARG A 1 93 ? -1.879 -3.261 25.985 1.00 57.31 93 ARG A N 1
ATOM 838 C CA . ARG A 1 93 ? -0.417 -3.141 26.130 1.00 57.31 93 ARG A CA 1
ATOM 839 C C . ARG A 1 93 ? 0.115 -1.746 25.793 1.00 57.31 93 ARG A C 1
ATOM 841 O O . ARG A 1 93 ? 1.272 -1.453 26.074 1.00 57.31 93 ARG A O 1
ATOM 848 N N . ALA A 1 94 ? -0.712 -0.889 25.189 1.00 57.56 94 ALA A N 1
ATOM 849 C CA . ALA A 1 94 ? -0.378 0.507 24.899 1.00 57.56 94 ALA A CA 1
ATOM 850 C C . ALA A 1 94 ? -0.511 1.437 26.121 1.00 57.56 94 ALA A C 1
ATOM 852 O O . ALA A 1 94 ? -0.042 2.575 26.079 1.00 57.56 94 ALA A O 1
ATOM 853 N N . VAL A 1 95 ? -1.112 0.969 27.219 1.00 52.19 95 VAL A N 1
ATOM 854 C CA . VAL A 1 95 ? -1.106 1.688 28.493 1.00 52.19 95 VAL A CA 1
ATOM 855 C C . VAL A 1 95 ? 0.067 1.158 29.303 1.00 52.19 95 VAL A C 1
ATOM 857 O O . VAL A 1 95 ? 0.106 -0.005 29.691 1.00 52.19 95 VAL A O 1
ATOM 860 N N . ARG A 1 96 ? 1.058 2.016 29.563 1.00 57.56 96 ARG A N 1
ATOM 861 C CA . ARG A 1 96 ? 2.032 1.731 30.614 1.00 57.56 96 ARG A CA 1
ATOM 862 C C . ARG A 1 96 ? 1.225 1.683 31.906 1.00 57.56 96 ARG A C 1
ATOM 864 O O . ARG A 1 96 ? 0.752 2.738 32.324 1.00 57.56 96 ARG A O 1
ATOM 871 N N . ASP A 1 97 ? 1.049 0.499 32.494 1.00 56.94 97 ASP A N 1
ATOM 872 C CA . ASP A 1 97 ? 0.470 0.338 33.830 1.00 56.94 97 ASP A CA 1
ATOM 873 C C . ASP A 1 97 ? 1.326 1.136 34.815 1.00 56.94 97 ASP A C 1
ATOM 875 O O . ASP A 1 97 ? 2.302 0.663 35.400 1.00 56.94 97 ASP A O 1
ATOM 879 N N . ILE A 1 98 ? 1.005 2.416 34.962 1.00 62.66 98 ILE A N 1
ATOM 880 C CA . ILE A 1 98 ? 1.529 3.243 36.026 1.00 62.66 98 ILE A CA 1
ATOM 881 C C . ILE A 1 98 ? 0.731 2.785 37.232 1.00 62.66 98 ILE A C 1
ATOM 883 O O . ILE A 1 98 ? -0.365 3.273 37.495 1.00 62.66 98 ILE A O 1
ATOM 887 N N . SER A 1 99 ? 1.269 1.794 37.945 1.00 61.38 99 SER A N 1
ATOM 888 C CA . SER A 1 99 ? 0.775 1.444 39.268 1.00 61.38 99 SER A CA 1
ATOM 889 C C . SER A 1 99 ? 1.023 2.672 40.150 1.00 61.38 99 SER A C 1
ATOM 891 O O . SER A 1 99 ? 2.107 2.862 40.712 1.00 61.38 99 SER A O 1
ATOM 893 N N . VAL A 1 100 ? 0.043 3.568 40.229 1.00 64.19 100 VAL A N 1
ATOM 894 C CA . VAL A 1 100 ? 0.015 4.601 41.256 1.00 64.19 100 VAL A CA 1
ATOM 895 C C . VAL A 1 100 ? -0.323 3.854 42.536 1.00 64.19 100 VAL A C 1
ATOM 897 O O . VAL A 1 100 ? -1.486 3.655 42.856 1.00 64.19 100 VAL A O 1
ATOM 900 N N . ASN A 1 101 ? 0.693 3.323 43.218 1.00 64.31 101 ASN A N 1
ATOM 901 C CA . ASN A 1 101 ? 0.493 2.636 44.486 1.00 64.31 101 ASN A CA 1
ATOM 902 C C . ASN A 1 101 ? 0.050 3.694 45.515 1.00 64.31 101 ASN A C 1
ATOM 904 O O . ASN A 1 101 ? 0.889 4.508 45.921 1.00 64.31 101 ASN A O 1
ATOM 908 N N . PRO A 1 102 ? -1.227 3.719 45.951 1.00 62.06 102 PRO A N 1
ATOM 909 C CA . PRO A 1 102 ? -1.763 4.818 46.760 1.00 62.06 102 PRO A CA 1
ATOM 910 C C . PRO A 1 102 ? -1.023 4.958 48.092 1.00 62.06 102 PRO A C 1
ATOM 912 O O . PRO A 1 102 ? -0.871 6.055 48.620 1.00 62.06 102 PRO A O 1
ATOM 915 N N . ARG A 1 103 ? -0.468 3.848 48.599 1.00 60.47 103 ARG A N 1
ATOM 916 C CA . ARG A 1 103 ? 0.332 3.817 49.827 1.00 60.47 103 ARG A CA 1
ATOM 917 C C . ARG A 1 103 ? 1.558 4.724 49.777 1.00 60.47 103 ARG A C 1
ATOM 919 O O . ARG A 1 103 ? 1.892 5.310 50.796 1.00 60.47 103 ARG A O 1
ATOM 926 N N . ARG A 1 104 ? 2.222 4.858 48.622 1.00 62.69 104 ARG A N 1
ATOM 927 C CA . ARG A 1 104 ? 3.433 5.691 48.524 1.00 62.69 104 ARG A CA 1
ATOM 928 C C . ARG A 1 104 ? 3.096 7.185 48.555 1.00 62.69 104 ARG A C 1
ATOM 930 O O . ARG A 1 104 ? 3.865 7.946 49.125 1.00 62.69 104 ARG A O 1
ATOM 937 N N . LEU A 1 105 ? 1.937 7.573 48.013 1.00 65.25 105 LEU A N 1
ATOM 938 C CA . LEU A 1 105 ? 1.439 8.949 48.094 1.00 65.25 105 LEU A CA 1
ATOM 939 C C . LEU A 1 105 ? 1.027 9.307 49.524 1.00 65.25 105 LEU A C 1
ATOM 941 O O . LEU A 1 105 ? 1.416 10.366 50.004 1.00 65.25 105 LEU A O 1
ATOM 945 N N . LEU A 1 106 ? 0.336 8.396 50.221 1.00 68.06 106 LEU A N 1
ATOM 946 C CA . LEU A 1 106 ? -0.081 8.613 51.610 1.00 68.06 106 LEU A CA 1
ATOM 947 C C . LEU A 1 106 ? 1.110 8.794 52.556 1.00 68.06 106 LEU A C 1
ATOM 949 O O . LEU A 1 106 ? 1.081 9.702 53.376 1.00 68.06 106 LEU A O 1
ATOM 953 N N . ILE A 1 107 ? 2.169 7.991 52.403 1.00 71.19 107 ILE A N 1
ATOM 954 C CA . ILE A 1 107 ? 3.384 8.116 53.225 1.00 71.19 107 ILE A CA 1
ATOM 955 C C . ILE A 1 107 ? 4.071 9.462 52.967 1.00 71.19 107 ILE A C 1
ATOM 957 O O . ILE A 1 107 ? 4.407 10.159 53.920 1.00 71.19 107 ILE A O 1
ATOM 961 N N . SER A 1 108 ? 4.200 9.874 51.698 1.00 70.44 108 SER A N 1
ATOM 962 C CA . SER A 1 108 ? 4.804 11.171 51.374 1.00 70.44 108 SER A CA 1
ATOM 963 C C . SER A 1 108 ? 3.994 12.352 51.906 1.00 70.44 108 SER A C 1
ATOM 965 O O . SER A 1 108 ? 4.592 13.302 52.395 1.00 70.44 108 SER A O 1
ATOM 967 N N . THR A 1 109 ? 2.655 12.284 51.867 1.00 71.81 109 THR A N 1
ATOM 968 C CA . THR A 1 109 ? 1.799 13.350 52.406 1.00 71.81 109 THR A CA 1
ATOM 969 C C . THR A 1 109 ? 1.861 13.403 53.929 1.00 71.81 109 THR A C 1
ATOM 971 O O . THR A 1 109 ? 1.993 14.490 54.484 1.00 71.81 109 THR A O 1
ATOM 974 N N . THR A 1 110 ? 1.857 12.249 54.610 1.00 73.56 110 THR A N 1
ATOM 975 C CA . THR A 1 110 ? 1.953 12.201 56.077 1.00 73.56 110 THR A CA 1
ATOM 976 C C . THR A 1 110 ? 3.317 12.651 56.583 1.00 73.56 110 THR A C 1
ATOM 978 O O . THR A 1 110 ? 3.380 13.363 57.578 1.00 73.56 110 THR A O 1
ATOM 981 N N . GLU A 1 111 ? 4.408 12.292 55.896 1.00 77.50 111 GLU A N 1
ATOM 982 C CA . GLU A 1 111 ? 5.751 12.771 56.247 1.00 77.50 111 GLU A CA 1
ATOM 983 C C . GLU A 1 111 ? 5.860 14.284 56.044 1.00 77.50 111 GLU A C 1
ATOM 985 O O . GLU A 1 111 ? 6.368 14.982 56.919 1.00 77.50 111 GLU A O 1
ATOM 990 N N . SER A 1 112 ? 5.319 14.821 54.944 1.00 73.31 112 SER A N 1
ATOM 991 C CA . SER A 1 112 ? 5.327 16.268 54.717 1.00 73.31 112 SER A CA 1
ATOM 992 C C . SER A 1 112 ? 4.488 17.050 55.732 1.00 73.31 112 SER A C 1
ATOM 994 O O . SER A 1 112 ? 4.914 18.126 56.141 1.00 73.31 112 SER A O 1
ATOM 996 N N . GLU A 1 113 ? 3.345 16.523 56.188 1.00 76.69 113 GLU A N 1
ATOM 997 C CA . GLU A 1 113 ? 2.536 17.151 57.246 1.00 76.69 113 GLU A CA 1
ATOM 998 C C . GLU A 1 113 ? 3.231 17.103 58.612 1.00 76.69 113 GLU A C 1
ATOM 1000 O O . GLU A 1 113 ? 3.170 18.069 59.373 1.00 76.69 113 GLU A O 1
ATOM 1005 N N . HIS A 1 114 ? 3.934 16.009 58.918 1.00 75.38 114 HIS A N 1
ATOM 1006 C CA . HIS A 1 114 ? 4.657 15.868 60.180 1.00 75.38 114 HIS A CA 1
ATOM 1007 C C . HIS A 1 114 ? 5.836 16.848 60.277 1.00 75.38 114 HIS A C 1
ATOM 1009 O O . HIS A 1 114 ? 6.027 17.476 61.317 1.00 75.38 114 HIS A O 1
ATOM 1015 N N . LEU A 1 115 ? 6.574 17.036 59.176 1.00 77.06 115 LEU A N 1
ATOM 1016 C CA . LEU A 1 115 ? 7.673 18.005 59.088 1.00 77.06 115 LEU A CA 1
ATOM 1017 C C . LEU A 1 115 ? 7.181 19.460 59.135 1.00 77.06 115 LEU A C 1
ATOM 1019 O O . LEU A 1 115 ? 7.860 20.327 59.680 1.00 77.06 115 LEU A O 1
ATOM 1023 N N . LEU A 1 116 ? 5.996 19.742 58.583 1.00 77.38 116 LEU A N 1
ATOM 1024 C CA . LEU A 1 116 ? 5.376 21.068 58.664 1.00 77.38 116 LEU A CA 1
ATOM 1025 C C . LEU A 1 116 ? 4.925 21.400 60.090 1.00 77.38 116 LEU A C 1
ATOM 1027 O O . LEU A 1 116 ? 5.098 22.534 60.528 1.00 77.38 116 LEU A O 1
ATOM 1031 N N . ASN A 1 117 ? 4.391 20.420 60.821 1.00 73.56 117 ASN A N 1
ATOM 1032 C CA . ASN A 1 117 ? 3.941 20.615 62.198 1.00 73.56 117 ASN A CA 1
ATOM 1033 C C . ASN A 1 117 ? 5.106 20.779 63.188 1.00 73.56 117 ASN A C 1
ATOM 1035 O O . ASN A 1 117 ? 4.992 21.599 64.092 1.00 73.56 117 ASN A O 1
ATOM 1039 N N . GLU A 1 118 ? 6.231 20.078 63.000 1.00 75.06 118 GLU A N 1
ATOM 1040 C CA . GLU A 1 118 ? 7.440 20.272 63.825 1.00 75.06 118 GLU A CA 1
ATOM 1041 C C . GLU A 1 118 ? 8.109 21.637 63.616 1.00 75.06 118 GLU A C 1
ATOM 1043 O O . GLU A 1 118 ? 8.727 22.164 64.534 1.00 75.06 118 GLU A O 1
ATOM 1048 N N . HIS A 1 119 ? 7.996 22.232 62.426 1.00 68.00 119 HIS A N 1
ATOM 1049 C CA . HIS A 1 119 ? 8.586 23.544 62.147 1.00 68.00 119 HIS A CA 1
ATOM 1050 C C . HIS A 1 119 ? 7.744 24.734 62.640 1.00 68.00 119 HIS A C 1
ATOM 1052 O O . HIS A 1 119 ? 8.249 25.858 62.653 1.00 68.00 119 HIS A O 1
ATOM 1058 N N . VAL A 1 120 ? 6.475 24.515 63.003 1.00 68.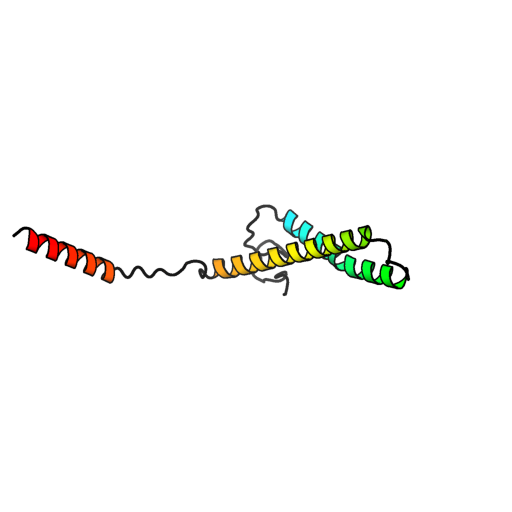38 120 VAL A N 1
ATOM 1059 C CA . VAL A 1 120 ? 5.530 25.570 63.430 1.00 68.38 120 VAL A CA 1
ATOM 1060 C C . VAL A 1 120 ? 5.351 25.619 64.961 1.00 68.38 120 VAL A C 1
ATOM 1062 O O . VAL A 1 120 ? 4.803 26.596 65.474 1.00 68.38 120 VAL A O 1
ATOM 1065 N N . SER A 1 121 ? 5.844 24.616 65.695 1.00 55.97 121 SER A N 1
ATOM 1066 C CA . SER A 1 121 ? 5.912 24.566 67.169 1.00 55.97 121 SER A CA 1
ATOM 1067 C C . SER A 1 121 ? 7.254 25.039 67.715 1.00 55.97 121 SER A C 1
ATOM 1069 O O . SER A 1 121 ? 7.245 25.789 68.717 1.00 55.97 121 SER A O 1
#